Protein AF-A0A4Z0YID6-F1 (afdb_monomer_lite)

Sequence (157 aa):
MIGIVHYAQSSTNTKFQSSGTAFRNKTLDAVITIILFSPTYSLEMPQTIYRRPWPTWLVLALSLPLSVAWVTLLIVQGANSIATPIVGVIDILVILIFTILDPEVTITSRKVMPDGTVVIVKRPIVGFKRLESQLGLTGGYEVRIDGFRYEPAYIRI

Foldseek 3Di:
DDDDDDDDDDDDDDDDDDDDPPVPVVVVVVVVVVVVPPPPPVQAAFFKAFDQPDDPVVLVVPLVVLVVVLVVCCVPVNPPDPVNVVSVVVSVVSNVVSLLSDSVNWDWDWDQDPVRDIAIETARQEHEPVRMDTDDPPGHPDQDPVRYGHDYHPHYD

Radius of gyration: 32.72 Å; chains: 1; bounding box: 84×38×85 Å

Secondary structure (DSSP, 8-state):
--------------------SHHHHHHHHHHHHHHHT-------PPEEEE--SS-HHHHHHHHHHHHHHHHHHHHHH-TTSTHHHHHHHHHHHHHHHHHHH-TT-EEEEEEE-TTS-EEEEEEESEE-GGGEEEE-SS-S----TTSEEE---SEE-

Organism: NCBI:txid37992

pLDDT: mean 73.0, std 21.5, range [31.59, 96.38]

Structure (mmCIF, N/CA/C/O backbone):
data_AF-A0A4Z0YID6-F1
#
_entry.id   AF-A0A4Z0YID6-F1
#
loop_
_atom_site.group_PDB
_atom_site.id
_atom_site.type_symbol
_atom_site.label_atom_id
_atom_site.label_alt_id
_atom_site.label_comp_id
_atom_site.label_asym_id
_atom_site.label_entity_id
_atom_site.label_seq_id
_atom_site.pdbx_PDB_ins_code
_atom_site.Cartn_x
_atom_site.Cartn_y
_atom_site.Cartn_z
_atom_site.occupancy
_atom_site.B_iso_or_equiv
_atom_site.auth_seq_id
_atom_site.auth_comp_id
_atom_site.auth_asym_id
_atom_site.auth_atom_id
_atom_site.pdbx_PDB_model_num
ATOM 1 N N . MET A 1 1 ? 31.284 24.301 -57.650 1.00 31.59 1 MET A N 1
ATOM 2 C CA . MET A 1 1 ? 31.767 22.911 -57.748 1.00 31.59 1 MET A CA 1
ATOM 3 C C . MET A 1 1 ? 33.260 22.985 -58.047 1.00 31.59 1 MET A C 1
ATOM 5 O O . MET A 1 1 ? 33.588 23.444 -59.125 1.00 31.59 1 MET A O 1
ATOM 9 N N . ILE A 1 2 ? 34.095 22.619 -57.057 1.00 32.94 2 ILE A N 1
ATOM 10 C CA . ILE A 1 2 ? 35.540 22.283 -57.135 1.00 32.94 2 ILE A CA 1
ATOM 11 C C . ILE A 1 2 ? 36.449 23.455 -57.593 1.00 32.94 2 ILE A C 1
ATOM 13 O O . ILE A 1 2 ? 36.366 23.899 -58.724 1.00 32.94 2 ILE A O 1
ATOM 17 N N . GLY A 1 3 ? 37.321 24.072 -56.791 1.00 33.53 3 GLY A N 1
ATOM 18 C CA . GLY A 1 3 ? 38.155 23.557 -55.704 1.00 33.53 3 GLY A CA 1
ATOM 19 C C . GLY A 1 3 ? 39.627 23.657 -56.130 1.00 33.53 3 GLY A C 1
ATOM 20 O O . GLY A 1 3 ? 40.201 22.661 -56.550 1.00 33.53 3 GLY A O 1
ATOM 21 N N . ILE A 1 4 ? 40.210 24.861 -56.068 1.00 37.62 4 ILE A N 1
ATOM 22 C CA . ILE A 1 4 ? 41.652 25.110 -56.232 1.00 37.62 4 ILE A CA 1
ATOM 23 C C . ILE A 1 4 ? 42.178 25.544 -54.861 1.00 37.62 4 ILE A C 1
ATOM 25 O O . ILE A 1 4 ? 41.600 26.441 -54.256 1.00 37.62 4 ILE A O 1
ATOM 29 N N . VAL A 1 5 ? 43.238 24.903 -54.367 1.00 39.19 5 VAL A N 1
ATOM 30 C CA . VAL A 1 5 ? 44.537 25.520 -54.028 1.00 39.19 5 VAL A CA 1
ATOM 31 C C . VAL A 1 5 ? 45.410 24.492 -53.298 1.00 39.19 5 VAL A C 1
ATOM 33 O O . VAL A 1 5 ? 45.002 23.818 -52.357 1.00 39.19 5 VAL A O 1
ATOM 36 N N . HIS A 1 6 ? 46.627 24.400 -53.829 1.00 34.59 6 HIS A N 1
ATOM 37 C CA . HIS A 1 6 ? 47.819 23.698 -53.381 1.00 34.59 6 HIS A CA 1
ATOM 38 C C . HIS A 1 6 ? 48.179 23.862 -51.902 1.00 34.59 6 HIS A C 1
ATOM 40 O O . HIS A 1 6 ? 48.038 24.948 -51.361 1.00 34.59 6 HIS A O 1
ATOM 46 N N . TYR A 1 7 ? 48.896 22.868 -51.365 1.00 36.22 7 TYR A N 1
ATOM 47 C CA . TYR A 1 7 ? 50.233 23.130 -50.823 1.00 36.22 7 TYR A CA 1
ATOM 48 C C . TYR A 1 7 ? 51.211 22.032 -51.253 1.00 36.22 7 TYR A C 1
ATOM 50 O O . TYR A 1 7 ? 50.922 20.840 -51.171 1.00 36.22 7 TYR A O 1
ATOM 58 N N . ALA A 1 8 ? 52.359 22.479 -51.755 1.00 36.66 8 ALA A N 1
ATOM 59 C CA . ALA A 1 8 ? 53.534 21.692 -52.088 1.00 36.66 8 ALA A CA 1
ATOM 60 C C . ALA A 1 8 ? 54.626 21.947 -51.040 1.00 36.66 8 ALA A C 1
ATOM 62 O O . ALA A 1 8 ? 54.724 23.071 -50.558 1.00 36.66 8 ALA A O 1
ATOM 63 N N . GLN A 1 9 ? 55.436 20.922 -50.749 1.00 35.16 9 GLN A N 1
ATOM 64 C CA . GLN A 1 9 ? 56.839 20.914 -50.272 1.00 35.16 9 GLN A CA 1
ATOM 65 C C . GLN A 1 9 ? 57.071 19.582 -49.538 1.00 35.16 9 GLN A C 1
ATOM 67 O O . GLN A 1 9 ? 56.182 19.104 -48.852 1.00 35.16 9 GLN A O 1
ATOM 72 N N . SER A 1 10 ? 58.222 18.922 -49.535 1.00 32.41 10 SER A N 1
ATOM 73 C CA . SER A 1 10 ? 59.479 18.945 -50.288 1.00 32.41 10 SER A CA 1
ATOM 74 C C . SER A 1 10 ? 60.299 17.795 -49.683 1.00 32.41 10 SER A C 1
ATOM 76 O O . SER A 1 10 ? 60.275 17.650 -48.468 1.00 32.41 10 SER A O 1
ATOM 78 N N . SER A 1 11 ? 61.003 17.021 -50.521 1.00 35.81 11 SER A N 1
ATOM 79 C CA . SER A 1 11 ? 62.233 16.232 -50.259 1.00 35.81 11 SER A CA 1
ATOM 80 C C . SER A 1 11 ? 62.429 15.577 -48.871 1.00 35.81 11 SER A C 1
ATOM 82 O O . SER A 1 11 ? 62.526 16.269 -47.867 1.00 35.81 11 SER A O 1
ATOM 84 N N . THR A 1 12 ? 62.699 14.275 -48.760 1.00 35.81 12 THR A N 1
ATOM 85 C CA . THR A 1 12 ? 64.019 13.708 -49.100 1.00 35.81 12 THR A CA 1
ATOM 86 C C . THR A 1 12 ? 63.997 12.176 -49.218 1.00 35.81 12 THR A C 1
ATOM 88 O O . THR A 1 12 ? 63.204 11.476 -48.598 1.00 35.81 12 THR A O 1
ATOM 91 N N . ASN A 1 13 ? 64.926 11.679 -50.040 1.00 38.34 13 ASN A N 1
ATOM 92 C CA . ASN A 1 13 ? 65.343 10.287 -50.206 1.00 38.34 13 ASN A CA 1
ATOM 93 C C . ASN A 1 13 ? 65.423 9.475 -48.901 1.00 38.34 13 ASN A C 1
ATOM 95 O O . ASN A 1 13 ? 66.065 9.904 -47.951 1.00 38.34 13 ASN A O 1
ATOM 99 N N . THR A 1 14 ? 64.976 8.219 -48.943 1.00 33.16 14 THR A N 1
ATOM 100 C CA . THR A 1 14 ? 65.848 7.056 -48.679 1.00 33.16 14 THR A CA 1
ATOM 101 C C . THR A 1 14 ? 65.157 5.769 -49.131 1.00 33.16 14 THR A C 1
ATOM 103 O O . THR A 1 14 ? 64.093 5.393 -48.649 1.00 33.16 14 THR A O 1
ATOM 106 N N . LYS A 1 15 ? 65.791 5.066 -50.078 1.00 39.81 15 LYS A N 1
ATOM 107 C CA . LYS A 1 15 ? 65.561 3.637 -50.300 1.00 39.81 15 LYS A CA 1
ATOM 108 C C . LYS A 1 15 ? 65.913 2.903 -49.005 1.00 39.81 15 LYS A C 1
ATOM 110 O O . LYS A 1 15 ? 67.082 2.896 -48.647 1.00 39.81 15 LYS A O 1
ATOM 115 N N . PHE A 1 16 ? 64.957 2.222 -48.382 1.00 35.28 16 PHE A N 1
ATOM 116 C CA . PHE A 1 16 ? 65.244 0.963 -47.700 1.00 35.28 16 PHE A CA 1
ATOM 117 C C . PHE A 1 16 ? 64.073 0.002 -47.872 1.00 35.28 16 PHE A C 1
ATOM 119 O O . PHE A 1 16 ? 62.933 0.245 -47.489 1.00 35.28 16 PHE A O 1
ATOM 126 N N . GLN A 1 17 ? 64.407 -1.088 -48.539 1.00 41.06 17 GLN A N 1
ATOM 127 C CA . GLN A 1 17 ? 63.606 -2.263 -48.779 1.00 41.06 17 GLN A CA 1
ATOM 128 C C . GLN A 1 17 ? 63.563 -3.055 -47.463 1.00 41.06 17 GLN A C 1
ATOM 130 O O . GLN A 1 17 ? 64.588 -3.582 -47.044 1.00 41.06 17 GLN A O 1
ATOM 135 N N . SER A 1 18 ? 62.410 -3.170 -46.805 1.00 37.38 18 SER A N 1
ATOM 136 C CA . SER A 1 18 ? 62.124 -4.358 -45.993 1.00 37.38 18 SER A CA 1
ATOM 137 C C . SER A 1 18 ? 60.621 -4.634 -45.950 1.00 37.38 18 SER A C 1
ATOM 139 O O . SER A 1 18 ? 59.806 -3.981 -45.304 1.00 37.38 18 SER A O 1
ATOM 141 N N . SER A 1 19 ? 60.264 -5.636 -46.745 1.00 46.81 19 SER A N 1
ATOM 142 C CA . SER A 1 19 ? 59.071 -6.452 -46.598 1.00 46.81 19 SER A CA 1
ATOM 143 C C . SER A 1 19 ? 58.919 -6.885 -45.135 1.00 46.81 19 SER A C 1
ATOM 145 O O . SER A 1 19 ? 59.800 -7.569 -44.620 1.00 46.81 19 SER A O 1
ATOM 147 N N . GLY A 1 20 ? 57.824 -6.509 -44.465 1.00 41.38 20 GLY A N 1
ATOM 148 C CA . GLY A 1 20 ? 57.551 -7.041 -43.121 1.00 41.38 20 GLY A CA 1
ATOM 149 C C . GLY A 1 20 ? 56.520 -6.333 -42.240 1.00 41.38 20 GLY A C 1
ATOM 150 O O . GLY A 1 20 ? 56.237 -6.837 -41.160 1.00 41.38 20 GLY A O 1
ATOM 151 N N . THR A 1 21 ? 55.934 -5.200 -42.639 1.00 40.62 21 THR A N 1
ATOM 152 C CA . THR A 1 21 ? 55.079 -4.399 -41.726 1.00 40.62 21 THR A CA 1
ATOM 153 C C . THR A 1 21 ? 53.697 -4.023 -42.268 1.00 40.62 21 THR A C 1
ATOM 155 O O . THR A 1 21 ? 52.920 -3.382 -41.567 1.00 40.62 21 THR A O 1
ATOM 158 N N . ALA A 1 22 ? 53.315 -4.471 -43.467 1.00 41.91 22 ALA A N 1
ATOM 159 C CA . ALA A 1 22 ? 52.016 -4.118 -44.055 1.00 41.91 22 ALA A CA 1
ATOM 160 C C . ALA A 1 22 ? 50.817 -4.902 -43.476 1.00 41.91 22 ALA A C 1
ATOM 162 O O . ALA A 1 22 ? 49.676 -4.463 -43.609 1.00 41.91 22 ALA A O 1
ATOM 163 N N . PHE A 1 23 ? 51.048 -6.041 -42.812 1.00 40.66 23 PHE A N 1
ATOM 164 C CA . PHE A 1 23 ? 49.961 -6.873 -42.276 1.00 40.66 23 PHE A CA 1
ATOM 165 C C . PHE A 1 23 ? 49.551 -6.511 -40.842 1.00 40.66 23 PHE A C 1
ATOM 167 O O . PHE A 1 23 ? 48.498 -6.939 -40.385 1.00 40.66 23 PHE A O 1
ATOM 174 N N . ARG A 1 24 ? 50.366 -5.716 -40.133 1.00 41.38 24 ARG A N 1
ATOM 175 C CA . ARG A 1 24 ? 50.133 -5.359 -38.723 1.00 41.38 24 ARG A CA 1
ATOM 176 C C . ARG A 1 24 ? 49.384 -4.032 -38.547 1.00 41.38 24 ARG A C 1
ATOM 178 O O . ARG A 1 24 ? 48.724 -3.846 -37.532 1.00 41.38 24 ARG A O 1
ATOM 185 N N . ASN A 1 25 ? 49.430 -3.146 -39.547 1.00 41.03 25 ASN A N 1
ATOM 186 C CA . ASN A 1 25 ? 48.736 -1.853 -39.491 1.00 41.03 25 ASN A CA 1
ATOM 187 C C . ASN A 1 25 ? 47.258 -1.945 -39.887 1.00 41.03 25 ASN A C 1
ATOM 189 O O . ASN A 1 25 ? 46.431 -1.309 -39.249 1.00 41.03 25 ASN A O 1
ATOM 193 N N . LYS A 1 26 ? 46.883 -2.809 -40.844 1.00 46.66 26 LYS A N 1
ATOM 194 C CA . LYS A 1 26 ? 45.462 -2.998 -41.199 1.00 46.66 26 LYS A CA 1
ATOM 195 C C . LYS A 1 26 ? 44.633 -3.579 -40.053 1.00 46.66 26 LYS A C 1
ATOM 197 O O . LYS A 1 26 ? 43.460 -3.250 -39.919 1.00 46.66 26 LYS A O 1
ATOM 202 N N . THR A 1 27 ? 45.234 -4.430 -39.225 1.00 46.34 27 THR A N 1
ATOM 203 C CA . THR A 1 27 ? 44.586 -4.989 -38.034 1.00 46.34 27 THR A CA 1
ATOM 204 C C . THR A 1 27 ? 44.422 -3.940 -36.946 1.00 46.34 27 THR A C 1
ATOM 206 O O . THR A 1 27 ? 43.380 -3.914 -36.307 1.00 46.34 27 THR A O 1
ATOM 209 N N . LEU A 1 28 ? 45.401 -3.052 -36.753 1.00 47.50 28 LEU A N 1
ATOM 210 C CA . LEU A 1 28 ? 45.294 -1.966 -35.777 1.00 47.50 28 LEU A CA 1
ATOM 211 C C . LEU A 1 28 ? 44.283 -0.901 -36.209 1.00 47.50 28 LEU A C 1
ATOM 213 O O . LEU A 1 28 ? 43.469 -0.504 -35.384 1.00 47.50 28 LEU A O 1
ATOM 217 N N . ASP A 1 29 ? 44.243 -0.519 -37.486 1.00 43.53 29 ASP A N 1
ATOM 218 C CA . ASP A 1 29 ? 43.244 0.430 -37.996 1.00 43.53 29 ASP A CA 1
ATOM 219 C C . ASP A 1 29 ? 41.823 -0.153 -37.935 1.00 43.53 29 ASP A C 1
ATOM 221 O O . ASP A 1 29 ? 40.879 0.544 -37.564 1.00 43.53 29 ASP A O 1
ATOM 225 N N . ALA A 1 30 ? 41.657 -1.452 -38.212 1.00 49.94 30 ALA A N 1
ATOM 226 C CA . ALA A 1 30 ? 40.378 -2.139 -38.040 1.00 49.94 30 ALA A CA 1
ATOM 227 C C . ALA A 1 30 ? 39.973 -2.257 -36.560 1.00 49.94 30 ALA A C 1
ATOM 229 O O . ALA A 1 30 ? 38.815 -2.030 -36.229 1.00 49.94 30 ALA A O 1
ATOM 230 N N . VAL A 1 31 ? 40.911 -2.552 -35.655 1.00 47.97 31 VAL A N 1
ATOM 231 C CA . VAL A 1 31 ? 40.652 -2.629 -34.206 1.00 47.97 31 VAL A CA 1
ATOM 232 C C . VAL A 1 31 ? 40.320 -1.250 -33.628 1.00 47.97 31 VAL A C 1
ATOM 234 O O . VAL A 1 31 ? 39.374 -1.134 -32.855 1.00 47.97 31 VAL A O 1
ATOM 237 N N . ILE A 1 32 ? 41.017 -0.191 -34.046 1.00 50.16 32 ILE A N 1
ATOM 238 C CA . ILE A 1 32 ? 40.727 1.193 -33.638 1.00 50.16 32 ILE A CA 1
ATOM 239 C C . ILE A 1 32 ? 39.363 1.641 -34.185 1.00 50.16 32 ILE A C 1
ATOM 241 O O . ILE A 1 32 ? 38.588 2.263 -33.460 1.00 50.16 32 ILE A O 1
ATOM 245 N N . THR A 1 33 ? 39.012 1.250 -35.414 1.00 45.31 33 THR A N 1
ATOM 246 C CA . THR A 1 33 ? 37.689 1.535 -35.996 1.00 45.31 33 THR A CA 1
ATOM 247 C C . THR A 1 33 ? 36.568 0.769 -35.281 1.00 45.31 33 THR A C 1
ATOM 249 O O . THR A 1 33 ? 35.509 1.337 -35.037 1.00 45.31 33 THR A O 1
ATOM 252 N N . ILE A 1 34 ? 36.792 -0.484 -34.865 1.00 48.94 34 ILE A N 1
ATOM 253 C CA . ILE A 1 34 ? 35.809 -1.275 -34.098 1.00 48.94 34 ILE A CA 1
ATOM 254 C C . ILE A 1 34 ? 35.616 -0.710 -32.677 1.00 48.94 34 ILE A C 1
ATOM 256 O O . ILE A 1 34 ? 34.500 -0.719 -32.158 1.00 48.94 34 ILE A O 1
ATOM 260 N N . ILE A 1 35 ? 36.666 -0.163 -32.055 1.00 47.38 35 ILE A N 1
ATOM 261 C CA . ILE A 1 35 ? 36.569 0.460 -30.723 1.00 47.38 35 ILE A CA 1
ATOM 262 C C . ILE A 1 35 ? 35.855 1.824 -30.790 1.00 47.38 35 ILE A C 1
ATOM 264 O O . ILE A 1 35 ? 35.113 2.162 -29.871 1.00 47.38 35 ILE A O 1
ATOM 268 N N . LEU A 1 36 ? 36.003 2.582 -31.883 1.00 45.81 36 LEU A N 1
ATOM 269 C CA . LEU A 1 36 ? 35.343 3.887 -32.072 1.00 45.81 36 LEU A CA 1
ATOM 270 C C . LEU A 1 36 ? 33.885 3.796 -32.556 1.00 45.81 36 LEU A C 1
ATOM 272 O O . LEU A 1 36 ? 33.156 4.781 -32.469 1.00 45.81 36 LEU A O 1
ATOM 276 N N . PHE A 1 37 ? 33.451 2.627 -33.033 1.00 42.62 37 PHE A N 1
ATOM 277 C CA . PHE A 1 37 ? 32.079 2.347 -33.472 1.00 42.62 37 PHE A CA 1
ATOM 278 C C . PHE A 1 37 ? 31.412 1.253 -32.635 1.00 42.62 37 PHE A C 1
ATOM 280 O O . PHE A 1 37 ? 30.545 0.529 -33.118 1.00 42.62 37 PHE A O 1
ATOM 287 N N . SER A 1 38 ? 31.781 1.129 -31.361 1.00 38.88 38 SER A N 1
ATOM 288 C CA . SER A 1 38 ? 30.840 0.552 -30.409 1.00 38.88 38 SER A CA 1
ATOM 289 C C . SER A 1 38 ? 29.773 1.617 -30.179 1.00 38.88 38 SER A C 1
ATOM 291 O O . SER A 1 38 ? 30.069 2.583 -29.471 1.00 38.88 38 SER A O 1
ATOM 293 N N . PRO A 1 39 ? 28.553 1.522 -30.755 1.00 45.31 39 PRO A N 1
ATOM 294 C CA . PRO A 1 39 ? 27.457 2.257 -30.161 1.00 45.31 39 PRO A CA 1
ATOM 295 C C . PRO A 1 39 ? 27.483 1.842 -28.696 1.00 45.31 39 PRO A C 1
ATOM 297 O O . PRO A 1 39 ? 27.503 0.652 -28.368 1.00 45.31 39 PRO A O 1
ATOM 300 N N . THR A 1 40 ? 27.603 2.823 -27.815 1.00 44.88 40 THR A N 1
ATOM 301 C CA . THR A 1 40 ? 27.282 2.665 -26.411 1.00 44.88 40 THR A CA 1
ATOM 302 C C . THR A 1 40 ? 25.834 2.200 -26.401 1.00 44.88 40 THR A C 1
ATOM 304 O O . THR A 1 40 ? 24.909 3.004 -26.355 1.00 44.88 40 THR A O 1
ATOM 307 N N . TYR A 1 41 ? 25.617 0.888 -26.522 1.00 45.03 41 TYR A N 1
ATOM 308 C CA . TYR A 1 41 ? 24.376 0.254 -26.144 1.00 45.03 41 TYR A CA 1
ATOM 309 C C . TYR A 1 41 ? 24.314 0.508 -24.650 1.00 45.03 41 TYR A C 1
ATOM 311 O O . TYR A 1 41 ? 24.858 -0.241 -23.840 1.00 45.03 41 TYR A O 1
ATOM 319 N N . SER A 1 42 ? 23.752 1.656 -24.285 1.00 51.19 42 SER A N 1
ATOM 320 C CA . SER A 1 42 ? 23.272 1.903 -22.947 1.00 51.19 42 SER A CA 1
ATOM 321 C C . SER A 1 42 ? 22.457 0.669 -22.602 1.00 51.19 42 SER A C 1
ATOM 323 O O . SER A 1 42 ? 21.448 0.412 -23.261 1.00 51.19 42 SER A O 1
ATOM 325 N N . LEU A 1 43 ? 22.960 -0.145 -21.675 1.00 50.62 43 LEU A N 1
ATOM 326 C CA . LEU A 1 43 ? 22.261 -1.306 -21.144 1.00 50.62 43 LEU A CA 1
ATOM 327 C C . LEU A 1 43 ? 20.963 -0.786 -20.535 1.00 50.62 43 LEU A C 1
ATOM 329 O O . LEU A 1 43 ? 20.900 -0.327 -19.397 1.00 50.62 43 LEU A O 1
ATOM 333 N N . GLU A 1 44 ? 19.948 -0.746 -21.379 1.00 59.81 44 GLU A N 1
ATOM 334 C CA . GLU A 1 44 ? 18.669 -0.155 -21.091 1.00 59.81 44 GLU A CA 1
ATOM 335 C C . GLU A 1 44 ? 17.899 -1.153 -20.256 1.00 59.81 44 GLU A C 1
ATOM 337 O O . GLU A 1 44 ? 17.523 -2.240 -20.695 1.00 59.81 44 GLU A O 1
ATOM 342 N N . MET A 1 45 ? 17.711 -0.773 -19.002 1.00 65.56 45 MET A N 1
ATOM 343 C CA . MET A 1 45 ? 16.930 -1.542 -18.057 1.00 65.56 45 MET A CA 1
ATOM 344 C C . MET A 1 45 ? 15.498 -1.725 -18.597 1.00 65.56 45 MET A C 1
ATOM 346 O O . MET A 1 45 ? 14.842 -0.724 -18.928 1.00 65.56 45 MET A O 1
ATOM 350 N N . PRO A 1 46 ? 15.013 -2.979 -18.697 1.00 73.44 46 PRO A N 1
ATOM 351 C CA . PRO A 1 46 ? 13.669 -3.270 -19.174 1.00 73.44 46 PRO A CA 1
ATOM 352 C C . PRO A 1 46 ? 12.635 -2.621 -18.255 1.00 73.44 46 PRO A C 1
ATOM 354 O O . PRO A 1 46 ? 12.808 -2.561 -17.032 1.00 73.44 46 PRO A O 1
ATOM 357 N N . GLN A 1 47 ? 11.552 -2.118 -18.847 1.00 81.31 47 GLN A N 1
ATOM 358 C CA . GLN A 1 47 ? 10.494 -1.500 -18.062 1.00 81.31 47 GLN A CA 1
ATOM 359 C C . GLN A 1 47 ? 9.749 -2.550 -17.253 1.00 81.31 47 GLN A C 1
ATOM 361 O O . GLN A 1 47 ? 9.575 -3.690 -17.684 1.00 81.31 47 GLN A O 1
ATOM 366 N N . THR A 1 48 ? 9.323 -2.159 -16.058 1.00 83.56 48 THR A N 1
ATOM 367 C CA . THR A 1 48 ? 8.761 -3.089 -15.081 1.00 83.56 48 THR A CA 1
ATOM 368 C C . THR A 1 48 ? 7.549 -2.474 -14.390 1.00 83.56 48 THR A C 1
ATOM 370 O O . THR A 1 48 ? 7.655 -1.378 -13.849 1.00 83.56 48 THR A O 1
ATOM 373 N N . ILE A 1 49 ? 6.420 -3.187 -14.355 1.00 86.12 49 ILE A N 1
ATOM 374 C CA . ILE A 1 49 ? 5.264 -2.860 -13.501 1.00 86.12 49 ILE A CA 1
ATOM 375 C C . ILE A 1 49 ? 5.061 -3.966 -12.473 1.00 86.12 49 ILE A C 1
ATOM 377 O O . ILE A 1 49 ? 5.303 -5.142 -12.739 1.00 86.12 49 ILE A O 1
ATOM 381 N N . TYR A 1 50 ? 4.568 -3.573 -11.304 1.00 87.50 50 TYR A N 1
ATOM 382 C CA . TYR A 1 50 ? 4.184 -4.477 -10.232 1.00 87.50 50 TYR A CA 1
ATOM 383 C C . TYR A 1 50 ? 2.669 -4.509 -10.101 1.00 87.50 50 TYR A C 1
ATOM 385 O O . TYR A 1 50 ? 2.011 -3.470 -10.149 1.00 87.50 50 TYR A O 1
ATOM 393 N N . ARG A 1 51 ? 2.110 -5.706 -9.927 1.00 87.25 51 ARG A N 1
ATOM 394 C CA . ARG A 1 51 ? 0.703 -5.868 -9.553 1.00 87.25 51 ARG A CA 1
ATOM 395 C C . ARG A 1 51 ? 0.547 -5.851 -8.038 1.00 87.25 51 ARG A C 1
ATOM 397 O O . ARG A 1 51 ? 1.433 -6.289 -7.306 1.00 87.25 51 ARG A O 1
ATOM 404 N N . ARG A 1 52 ? -0.609 -5.370 -7.582 1.00 86.38 52 ARG A N 1
ATOM 405 C CA . ARG A 1 52 ? -0.975 -5.358 -6.166 1.00 86.38 52 ARG A CA 1
ATOM 406 C C . ARG A 1 52 ? -1.137 -6.806 -5.659 1.00 86.38 52 ARG A C 1
ATOM 408 O O . ARG A 1 52 ? -1.783 -7.600 -6.345 1.00 86.38 52 ARG A O 1
ATOM 415 N N . PRO A 1 53 ? -0.580 -7.172 -4.489 1.00 86.56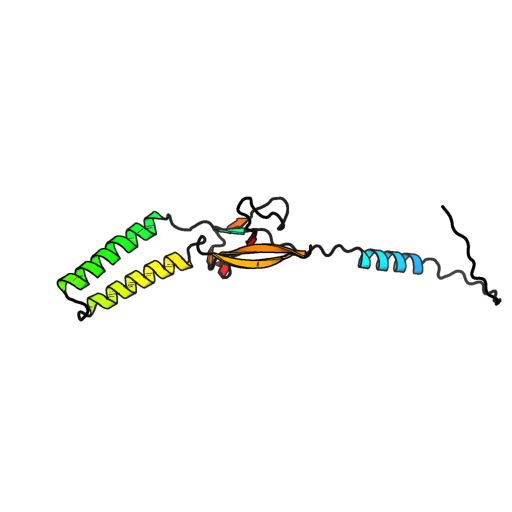 53 PRO A N 1
ATOM 416 C CA . PRO A 1 53 ? -0.731 -8.523 -3.931 1.00 86.56 53 PRO A CA 1
ATOM 417 C C . PRO A 1 53 ? -2.125 -8.806 -3.379 1.00 86.56 53 PRO A C 1
ATOM 419 O O . PRO A 1 53 ? -2.532 -9.961 -3.281 1.00 86.56 53 PRO A O 1
ATOM 422 N N . TRP A 1 54 ? -2.837 -7.755 -2.987 1.00 86.88 54 TRP A N 1
ATOM 423 C CA . TRP A 1 54 ? -4.180 -7.818 -2.432 1.00 86.88 54 TRP A CA 1
ATOM 424 C C . TRP A 1 54 ? -5.150 -7.039 -3.321 1.00 86.88 54 TRP A C 1
ATOM 426 O O . TRP A 1 54 ? -4.743 -6.176 -4.096 1.00 86.88 54 TRP A O 1
ATOM 436 N N . PRO A 1 55 ? -6.449 -7.308 -3.211 1.00 88.81 55 PRO A N 1
ATOM 437 C CA . PRO A 1 55 ? -7.460 -6.502 -3.870 1.00 88.81 55 PRO A CA 1
ATOM 438 C C . PRO A 1 55 ? -7.739 -5.201 -3.105 1.00 88.81 55 PRO A C 1
ATOM 440 O O . PRO A 1 55 ? -7.683 -5.166 -1.877 1.00 88.81 55 PRO A O 1
ATOM 443 N N . THR A 1 56 ? -8.105 -4.129 -3.811 1.00 85.56 56 THR A N 1
ATOM 444 C CA . THR A 1 56 ? -8.318 -2.786 -3.232 1.00 85.56 56 THR A CA 1
ATOM 445 C C . THR A 1 56 ? -9.348 -2.769 -2.098 1.00 85.56 56 THR A C 1
ATOM 447 O O . THR A 1 56 ? -9.175 -2.067 -1.105 1.00 85.56 56 THR A O 1
ATOM 450 N N . TRP A 1 57 ? -10.387 -3.600 -2.194 1.00 90.00 57 TRP A N 1
ATOM 451 C CA . TRP A 1 57 ? -11.433 -3.718 -1.176 1.00 90.00 57 TRP A CA 1
ATOM 452 C C . TRP A 1 57 ? -10.947 -4.307 0.154 1.00 90.00 57 TRP A C 1
ATOM 454 O O . TRP A 1 57 ? -11.584 -4.068 1.175 1.00 90.00 57 TRP A O 1
ATOM 464 N N . LEU A 1 58 ? -9.811 -5.014 0.183 1.00 90.25 58 LEU A N 1
ATOM 465 C CA . LEU A 1 58 ? -9.233 -5.533 1.427 1.00 90.25 58 LEU A CA 1
ATOM 466 C C . LEU A 1 58 ? -8.765 -4.403 2.350 1.00 90.25 58 LEU A C 1
ATOM 468 O O . LEU A 1 58 ? -8.974 -4.482 3.557 1.00 90.25 58 LEU A O 1
ATOM 472 N N . VAL A 1 59 ? -8.185 -3.338 1.784 1.00 89.12 59 VAL A N 1
ATOM 473 C CA . VAL A 1 59 ? -7.758 -2.167 2.565 1.00 89.12 59 VAL A CA 1
ATOM 474 C C . VAL A 1 59 ? -8.972 -1.532 3.232 1.00 89.12 59 VAL A C 1
ATOM 476 O O . VAL A 1 59 ? -8.949 -1.302 4.434 1.00 89.12 59 VAL A O 1
ATOM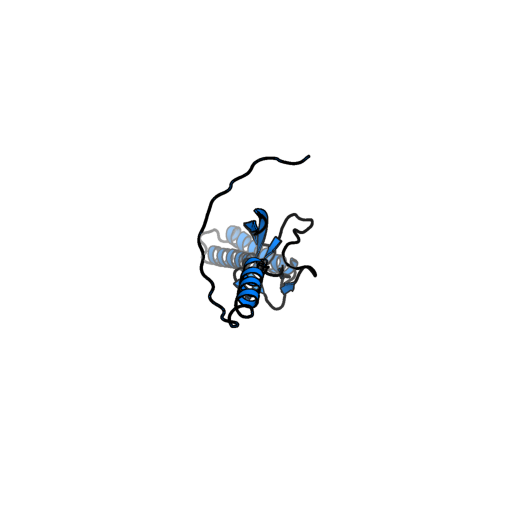 479 N N . LEU A 1 60 ? -10.057 -1.343 2.474 1.00 90.00 60 LEU A N 1
ATOM 480 C CA . LEU A 1 60 ? -11.305 -0.775 2.982 1.00 90.00 60 LEU A CA 1
ATOM 481 C C . LEU A 1 60 ? -11.953 -1.661 4.054 1.00 90.00 60 LEU A C 1
ATOM 483 O O . LEU A 1 60 ? -12.419 -1.156 5.069 1.00 90.00 60 LEU A O 1
ATOM 487 N N . ALA A 1 61 ? -11.970 -2.978 3.842 1.00 92.75 61 ALA A N 1
ATOM 488 C CA . ALA A 1 61 ? -12.548 -3.929 4.786 1.00 92.75 61 ALA A CA 1
ATOM 489 C C . ALA A 1 61 ? -11.818 -3.947 6.139 1.00 92.75 61 ALA A C 1
ATOM 491 O O . ALA A 1 61 ? -12.442 -4.257 7.150 1.00 92.75 61 ALA A O 1
ATOM 492 N N . LEU A 1 62 ? -10.524 -3.614 6.167 1.00 92.31 62 LEU A N 1
ATOM 493 C CA . LEU A 1 62 ? -9.737 -3.527 7.398 1.00 92.31 62 LEU A CA 1
ATOM 494 C C . LEU A 1 62 ? -9.763 -2.129 8.020 1.00 92.31 62 LEU A C 1
ATOM 496 O O . LEU A 1 62 ? -9.973 -2.017 9.225 1.00 92.31 62 LEU A O 1
ATOM 500 N N . SER A 1 63 ? -9.567 -1.074 7.225 1.00 91.19 63 SER A N 1
ATOM 501 C CA . SER A 1 63 ? -9.483 0.292 7.749 1.00 91.19 63 SER A CA 1
ATOM 502 C C . SER A 1 63 ? -10.837 0.810 8.219 1.00 91.19 63 SER A C 1
ATOM 504 O O . SER A 1 63 ? -10.927 1.394 9.288 1.00 91.19 63 SER A O 1
ATOM 506 N N . LEU A 1 64 ? -11.925 0.547 7.488 1.00 93.94 64 LEU A N 1
ATOM 507 C CA . LEU A 1 64 ? -13.223 1.144 7.801 1.00 93.94 64 LEU A CA 1
ATOM 508 C C . LEU A 1 64 ? -13.763 0.730 9.183 1.00 93.94 64 LEU A C 1
ATOM 510 O O . LEU A 1 64 ? -14.121 1.622 9.953 1.00 93.94 64 LEU A O 1
ATOM 514 N N . PRO A 1 65 ? -13.790 -0.563 9.569 1.00 95.31 65 PRO A N 1
ATOM 515 C CA . PRO A 1 65 ? -14.198 -0.948 10.920 1.00 95.31 65 PRO A CA 1
ATOM 516 C C . PRO A 1 65 ? -13.287 -0.364 12.003 1.00 95.31 65 PRO A C 1
ATOM 518 O O . PRO A 1 65 ? -13.763 -0.002 13.078 1.00 95.31 65 PRO A O 1
ATOM 521 N N . LEU A 1 66 ? -11.987 -0.257 11.719 1.00 94.06 66 LEU A N 1
ATOM 522 C CA . LEU A 1 66 ? -10.988 0.212 12.670 1.00 94.06 66 LEU A CA 1
ATOM 523 C C . LEU A 1 66 ? -11.101 1.725 12.906 1.00 94.06 66 LEU A C 1
ATOM 525 O O . LEU A 1 66 ? -11.154 2.160 14.056 1.00 94.06 66 LEU A O 1
ATOM 529 N N . SER A 1 67 ? -11.271 2.510 11.841 1.00 93.81 67 SER A N 1
ATOM 530 C CA . SER A 1 67 ? -11.562 3.941 11.924 1.00 93.81 67 SER A CA 1
ATOM 531 C C . SER A 1 67 ? -12.899 4.203 12.625 1.00 93.81 67 SER A C 1
ATOM 533 O O . SER A 1 67 ? -12.986 5.093 13.469 1.00 93.81 67 SER A O 1
ATOM 535 N N . VAL A 1 68 ? -13.944 3.408 12.351 1.00 96.38 68 VAL A N 1
ATOM 536 C CA . VAL A 1 68 ? -15.237 3.519 13.056 1.00 96.38 68 VAL A CA 1
ATOM 537 C C . VAL A 1 68 ? -15.078 3.218 14.547 1.00 96.38 68 VAL A C 1
ATOM 539 O O . VAL A 1 68 ? -15.606 3.958 15.380 1.00 96.38 68 VAL A O 1
ATOM 542 N N . ALA A 1 69 ? -14.326 2.176 14.907 1.00 94.44 69 ALA A N 1
ATOM 543 C CA . ALA A 1 69 ? -14.033 1.855 16.301 1.00 94.44 69 ALA A CA 1
ATOM 544 C C . ALA A 1 69 ? -13.259 2.988 16.989 1.00 94.44 69 ALA A C 1
ATOM 546 O O . ALA A 1 69 ? -13.591 3.365 18.113 1.00 94.44 69 ALA A O 1
ATOM 547 N N . TRP A 1 70 ? -12.280 3.580 16.302 1.00 94.44 70 TRP A N 1
ATOM 548 C CA . TRP A 1 70 ? -11.506 4.703 16.822 1.00 94.44 70 TRP A CA 1
ATOM 549 C C . TRP A 1 70 ? -12.372 5.941 17.082 1.00 94.44 70 TRP A C 1
ATOM 551 O O . TRP A 1 70 ? -12.331 6.505 18.177 1.00 94.44 70 TRP A O 1
ATOM 561 N N . VAL A 1 71 ? -13.221 6.319 16.122 1.00 95.56 71 VAL A N 1
ATOM 562 C CA . VAL A 1 71 ? -14.172 7.433 16.272 1.00 95.56 71 VAL A CA 1
ATOM 563 C C . VAL A 1 71 ? -15.167 7.156 17.400 1.00 95.56 71 VAL A C 1
ATOM 565 O O . VAL A 1 71 ? -15.453 8.039 18.206 1.00 95.56 71 VAL A O 1
ATOM 568 N N . THR A 1 72 ? -15.653 5.920 17.518 1.00 95.38 72 THR A N 1
ATOM 569 C CA . THR A 1 72 ? -16.565 5.529 18.602 1.00 95.38 72 THR A CA 1
ATOM 570 C C . THR A 1 72 ? -15.891 5.662 19.969 1.00 95.38 72 THR A C 1
ATOM 572 O O . THR A 1 72 ? -16.493 6.199 20.897 1.00 95.38 72 THR A O 1
ATOM 575 N N . LEU A 1 73 ? -14.629 5.242 20.102 1.00 94.00 73 LEU A N 1
ATOM 576 C CA . LEU A 1 73 ? -13.856 5.407 21.337 1.00 94.00 73 LEU A CA 1
ATOM 577 C C . LEU A 1 73 ? -13.632 6.880 21.686 1.00 94.00 73 LEU A C 1
ATOM 579 O O . LEU A 1 73 ? -13.795 7.256 22.847 1.00 94.00 73 LEU A O 1
ATOM 583 N N . LEU A 1 74 ? -13.335 7.720 20.691 1.00 93.56 74 LEU A N 1
ATOM 584 C CA . LEU A 1 74 ? -13.221 9.167 20.880 1.00 93.56 74 LEU A CA 1
ATOM 585 C C . LEU A 1 74 ? -14.513 9.776 21.431 1.00 93.56 74 LEU A C 1
ATOM 587 O O . LEU A 1 74 ? -14.448 10.604 22.335 1.00 93.56 74 LEU A O 1
ATOM 591 N N . ILE A 1 75 ? -15.673 9.358 20.921 1.00 95.25 75 ILE A N 1
ATOM 592 C CA . ILE A 1 75 ? -16.976 9.882 21.355 1.00 95.25 75 ILE A CA 1
ATOM 593 C C . ILE A 1 75 ? -17.352 9.364 22.749 1.00 95.25 75 ILE A C 1
ATOM 595 O O . ILE A 1 75 ? -17.807 10.137 23.587 1.00 95.25 75 ILE A O 1
ATOM 599 N N . VAL A 1 76 ? -17.178 8.064 23.004 1.00 95.69 76 VAL A N 1
ATOM 600 C CA . VAL A 1 76 ? -17.672 7.412 24.230 1.00 95.69 76 VAL A CA 1
ATOM 601 C C . VAL A 1 76 ? -16.727 7.612 25.415 1.00 95.69 76 VAL A C 1
ATOM 603 O O . VAL A 1 76 ? -17.186 7.819 26.534 1.00 95.69 76 VAL A O 1
ATOM 606 N N . GLN A 1 77 ? -15.414 7.523 25.193 1.00 91.31 77 GLN A N 1
ATOM 607 C CA . GLN A 1 77 ? -14.405 7.537 26.261 1.00 91.31 77 GLN A CA 1
ATOM 608 C C . GLN A 1 77 ? -13.509 8.782 26.234 1.00 91.31 77 GLN A C 1
ATOM 610 O O . GLN A 1 77 ? -12.762 9.025 27.184 1.00 91.31 77 GLN A O 1
ATOM 615 N N . GLY A 1 78 ? -13.569 9.577 25.165 1.00 85.75 78 GLY A N 1
ATOM 616 C CA . GLY A 1 78 ? -12.721 10.748 24.991 1.00 85.75 78 GLY A CA 1
ATOM 617 C C . GLY A 1 78 ? -11.283 10.414 24.581 1.00 85.75 78 GLY A C 1
ATOM 618 O O . GLY A 1 78 ? -10.850 9.260 24.516 1.00 85.75 78 GLY A O 1
ATOM 619 N N . ALA A 1 79 ? -10.509 11.467 24.318 1.00 86.06 79 ALA A N 1
ATOM 620 C CA . ALA A 1 79 ? -9.109 11.361 23.901 1.00 86.06 79 ALA A CA 1
ATOM 621 C C . ALA A 1 79 ? -8.154 10.909 25.024 1.00 86.06 79 ALA A C 1
ATOM 623 O O . ALA A 1 79 ? -7.051 10.454 24.741 1.00 86.06 79 ALA A O 1
ATOM 624 N N . ASN A 1 80 ? -8.579 11.017 26.288 1.00 88.69 80 ASN A N 1
ATOM 625 C CA . ASN A 1 80 ? -7.753 10.689 27.455 1.00 88.69 80 ASN A CA 1
ATOM 626 C C . ASN A 1 80 ? -7.785 9.198 27.826 1.00 88.69 80 ASN A C 1
ATOM 628 O O . ASN A 1 80 ? -6.992 8.759 28.658 1.00 88.69 80 ASN A O 1
ATOM 632 N N . SER A 1 81 ? -8.696 8.416 27.238 1.00 91.69 81 SER A N 1
ATOM 633 C CA . SER A 1 81 ? -8.679 6.963 27.401 1.00 91.69 81 SER A CA 1
ATOM 634 C C . SER A 1 81 ? -7.459 6.377 26.703 1.00 91.69 81 SER A C 1
ATOM 636 O O . SER A 1 81 ? -7.187 6.718 25.557 1.00 91.69 81 SER A O 1
ATOM 638 N N . ILE A 1 82 ? -6.760 5.452 27.365 1.00 92.88 82 ILE A N 1
ATOM 639 C CA . ILE A 1 82 ? -5.582 4.757 26.819 1.00 92.88 82 ILE A CA 1
ATOM 640 C C . ILE A 1 82 ? -5.940 3.969 25.546 1.00 92.88 82 ILE A C 1
ATOM 642 O O . ILE A 1 82 ? -5.113 3.837 24.645 1.00 92.88 82 ILE A O 1
ATOM 646 N N . ALA A 1 83 ? -7.178 3.477 25.433 1.00 92.19 83 ALA A N 1
ATOM 647 C CA . ALA A 1 83 ? -7.624 2.710 24.270 1.00 92.19 83 ALA A CA 1
ATOM 648 C C . ALA A 1 83 ? -7.670 3.558 22.987 1.00 92.19 83 ALA A C 1
ATOM 650 O O . ALA A 1 83 ? -7.348 3.068 21.906 1.00 92.19 83 ALA A O 1
ATOM 651 N N . THR A 1 84 ? -8.026 4.837 23.102 1.00 92.31 84 THR A N 1
ATOM 652 C CA . THR A 1 84 ? -8.199 5.748 21.968 1.00 92.31 84 THR A CA 1
ATOM 653 C C . THR A 1 84 ? -6.920 5.952 21.141 1.00 92.31 84 THR A C 1
ATOM 655 O O . THR A 1 84 ? -6.966 5.711 19.932 1.00 92.31 84 THR A O 1
ATOM 658 N N . PRO A 1 85 ? -5.763 6.348 21.713 1.00 93.62 85 PRO A N 1
ATOM 659 C CA . PRO A 1 85 ? -4.527 6.469 20.947 1.00 93.62 85 PRO A CA 1
ATOM 660 C C . PRO A 1 85 ? -4.015 5.112 20.458 1.00 93.62 85 PRO A C 1
ATOM 662 O O . PRO A 1 85 ? -3.453 5.057 19.372 1.00 93.62 85 PRO A O 1
ATOM 665 N N . ILE A 1 86 ? -4.233 4.015 21.197 1.00 94.25 86 ILE A N 1
ATOM 666 C CA . ILE A 1 86 ? -3.813 2.677 20.751 1.00 94.25 86 ILE A CA 1
ATOM 667 C C . ILE A 1 86 ? -4.525 2.300 19.452 1.00 94.25 86 ILE A C 1
ATOM 669 O O . ILE A 1 86 ? -3.865 1.968 18.470 1.00 94.25 86 ILE A O 1
ATOM 673 N N . VAL A 1 87 ? -5.858 2.382 19.418 1.00 94.06 87 VAL A N 1
ATOM 674 C CA . VAL A 1 87 ? -6.628 2.030 18.216 1.00 94.06 87 VAL A CA 1
ATOM 675 C C . VAL A 1 87 ? -6.302 2.978 17.061 1.00 94.06 87 VAL A C 1
ATOM 677 O O . VAL A 1 87 ? -6.104 2.510 15.944 1.00 94.06 87 VAL A O 1
ATOM 680 N N . GLY A 1 88 ? -6.145 4.279 17.327 1.00 93.00 88 GLY A N 1
ATOM 681 C CA . GLY A 1 88 ? -5.752 5.251 16.303 1.00 93.00 88 GLY A CA 1
ATOM 682 C C . GLY A 1 88 ? -4.368 4.983 15.705 1.00 93.00 88 GLY A C 1
ATOM 683 O O . GLY A 1 88 ? -4.195 5.039 14.491 1.00 93.00 88 GLY A O 1
ATOM 684 N N . VAL A 1 89 ? -3.379 4.636 16.534 1.00 94.88 89 VAL A N 1
ATOM 685 C CA . VAL A 1 89 ? -2.036 4.273 16.055 1.00 94.88 89 VAL A CA 1
ATOM 686 C C . VAL A 1 89 ? -2.087 3.006 15.209 1.00 94.88 89 VAL A C 1
ATOM 688 O O . VAL A 1 89 ? -1.455 2.966 14.156 1.00 94.88 89 VAL A O 1
ATOM 691 N N . ILE A 1 90 ? -2.847 1.989 15.623 1.00 94.81 90 ILE A N 1
ATOM 692 C CA . ILE A 1 90 ? -3.010 0.764 14.830 1.00 94.81 90 ILE A CA 1
ATOM 693 C C . ILE A 1 90 ? -3.650 1.094 13.475 1.00 94.81 90 ILE A C 1
ATOM 695 O O . ILE A 1 90 ? -3.157 0.616 12.456 1.00 94.81 90 ILE A O 1
ATOM 699 N N . ASP A 1 91 ? -4.678 1.943 13.441 1.00 93.94 91 ASP A N 1
ATOM 700 C CA . ASP A 1 91 ? -5.344 2.352 12.197 1.00 93.94 91 ASP A CA 1
ATOM 701 C C . ASP A 1 91 ? -4.381 3.051 11.232 1.00 93.94 91 ASP A C 1
ATOM 703 O O . ASP A 1 91 ? -4.216 2.641 10.079 1.00 93.94 91 ASP A O 1
ATOM 707 N N . ILE A 1 92 ? -3.631 4.032 11.738 1.00 94.12 92 ILE A N 1
ATOM 708 C CA . ILE A 1 92 ? -2.613 4.743 10.961 1.00 94.12 92 ILE A CA 1
ATOM 709 C C . ILE A 1 92 ? -1.534 3.780 10.453 1.00 94.12 92 ILE A C 1
ATOM 711 O O . ILE A 1 92 ? -1.142 3.865 9.290 1.00 94.12 92 ILE A O 1
ATOM 715 N N . LEU A 1 93 ? -1.058 2.851 11.289 1.00 94.88 93 LEU A N 1
ATOM 716 C CA . LEU A 1 93 ? -0.040 1.876 10.891 1.00 94.88 93 LEU A CA 1
ATOM 717 C C . LEU A 1 93 ? -0.544 0.939 9.794 1.00 94.88 93 LEU A C 1
ATOM 719 O O . LEU A 1 93 ? 0.187 0.679 8.840 1.00 94.88 93 LEU A O 1
ATOM 723 N N . VAL A 1 94 ? -1.784 0.459 9.894 1.00 93.19 94 VAL A N 1
ATOM 724 C CA . VAL A 1 94 ? -2.399 -0.394 8.871 1.00 93.19 94 VAL A CA 1
ATOM 725 C C . VAL A 1 94 ? -2.466 0.351 7.538 1.00 93.19 94 VAL A C 1
ATOM 727 O O . VAL A 1 94 ? -1.986 -0.164 6.525 1.00 93.19 94 VAL A O 1
ATOM 730 N N . ILE A 1 95 ? -2.978 1.584 7.533 1.00 92.06 95 ILE A N 1
ATOM 731 C CA . ILE A 1 95 ? -3.059 2.417 6.324 1.00 92.06 95 ILE A CA 1
ATOM 732 C C . ILE A 1 95 ? -1.664 2.672 5.747 1.00 92.06 95 ILE A C 1
ATOM 734 O O . ILE A 1 95 ? -1.461 2.541 4.538 1.00 92.06 95 ILE A O 1
ATOM 738 N N . LEU A 1 96 ? -0.688 2.992 6.597 1.00 92.50 96 LEU A N 1
ATOM 739 C CA . LEU A 1 96 ? 0.682 3.272 6.181 1.00 92.50 96 LEU A CA 1
ATOM 740 C C . LEU A 1 96 ? 1.337 2.049 5.527 1.00 92.50 96 LEU A C 1
ATOM 742 O O . LEU A 1 96 ? 1.927 2.181 4.457 1.00 92.50 96 LEU A O 1
ATOM 746 N N . ILE A 1 97 ? 1.200 0.860 6.124 1.00 92.06 97 ILE A N 1
ATOM 747 C CA . ILE A 1 97 ? 1.735 -0.391 5.567 1.00 92.06 97 ILE A CA 1
ATOM 748 C C . ILE A 1 97 ? 1.127 -0.656 4.191 1.00 92.06 97 ILE A C 1
ATOM 750 O O . ILE A 1 97 ? 1.863 -0.893 3.233 1.00 92.06 97 ILE A O 1
ATOM 754 N N . PHE A 1 98 ? -0.200 -0.573 4.066 1.00 90.62 98 PHE A N 1
ATOM 755 C CA . PHE A 1 98 ? -0.861 -0.789 2.781 1.00 90.62 98 PHE A CA 1
ATOM 756 C C . PHE A 1 98 ? -0.449 0.243 1.735 1.00 90.62 98 PHE A C 1
ATOM 758 O O . PHE A 1 98 ? -0.255 -0.133 0.587 1.00 90.62 98 PHE A O 1
ATOM 765 N N . THR A 1 99 ? -0.258 1.503 2.126 1.00 89.50 99 THR A N 1
ATOM 766 C CA . THR A 1 99 ? 0.173 2.583 1.225 1.00 89.50 99 THR A CA 1
ATOM 767 C C . THR A 1 99 ? 1.604 2.373 0.732 1.00 89.50 99 THR A C 1
ATOM 769 O O . THR A 1 99 ? 1.871 2.513 -0.455 1.00 89.50 99 THR A O 1
ATOM 772 N N . ILE A 1 100 ? 2.536 2.007 1.617 1.00 89.75 100 ILE A N 1
ATOM 773 C CA . ILE A 1 100 ? 3.946 1.786 1.251 1.00 89.75 100 ILE A CA 1
ATOM 774 C C . ILE A 1 100 ? 4.100 0.577 0.327 1.00 89.75 100 ILE A C 1
ATOM 776 O O . ILE A 1 100 ? 4.934 0.583 -0.581 1.00 89.75 100 ILE A O 1
ATOM 780 N N . LEU A 1 101 ? 3.322 -0.474 0.581 1.00 89.69 101 LEU A N 1
ATOM 781 C CA . LEU A 1 101 ? 3.359 -1.696 -0.210 1.00 89.69 101 LEU A CA 1
ATOM 782 C C . LEU A 1 101 ? 2.534 -1.583 -1.507 1.00 89.69 101 LEU A C 1
ATOM 784 O O . LEU A 1 101 ? 2.596 -2.494 -2.336 1.00 89.69 101 LEU A O 1
ATOM 788 N N . ASP A 1 102 ? 1.740 -0.522 -1.678 1.00 87.69 102 ASP A N 1
ATOM 789 C CA . ASP A 1 102 ? 0.922 -0.314 -2.869 1.00 87.69 102 ASP A CA 1
ATOM 790 C C . ASP A 1 102 ? 1.817 0.067 -4.061 1.00 87.69 102 ASP A C 1
ATOM 792 O O . ASP A 1 102 ? 2.459 1.122 -4.043 1.00 87.69 1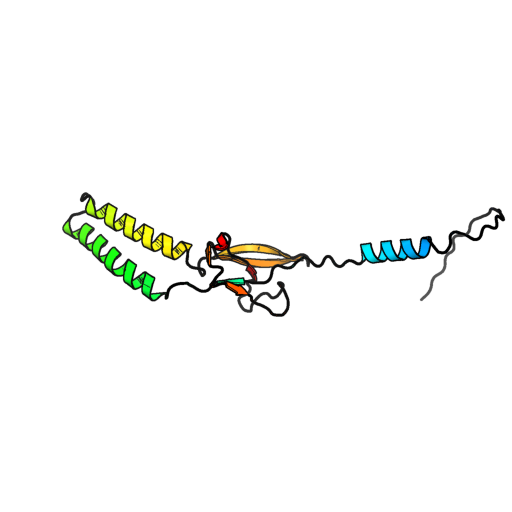02 ASP A O 1
ATOM 796 N N . PRO A 1 103 ? 1.867 -0.750 -5.129 1.00 84.44 103 PRO A N 1
ATOM 797 C CA . PRO A 1 103 ? 2.690 -0.447 -6.294 1.00 84.44 103 PRO A CA 1
ATOM 798 C C . PRO A 1 103 ? 2.221 0.793 -7.071 1.00 84.44 103 PRO A C 1
ATOM 800 O O . PRO A 1 103 ? 2.969 1.297 -7.910 1.00 84.44 103 PRO A O 1
ATOM 803 N N . GLU A 1 104 ? 1.007 1.288 -6.816 1.00 84.94 104 GLU A N 1
ATOM 804 C CA . GLU A 1 104 ? 0.499 2.538 -7.391 1.00 84.94 104 GLU A CA 1
ATOM 805 C C . GLU A 1 104 ? 1.121 3.778 -6.735 1.00 84.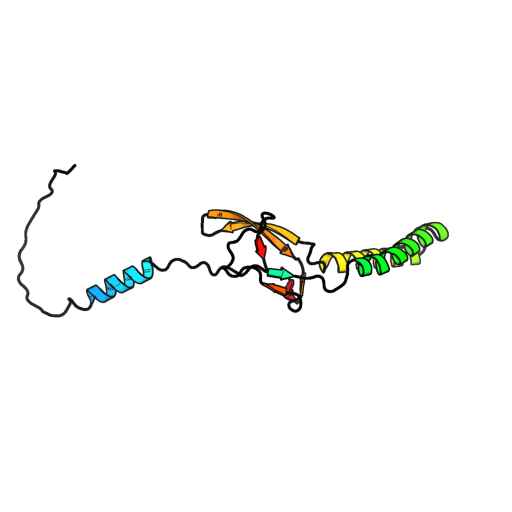94 104 GLU A C 1
ATOM 807 O O . GLU A 1 104 ? 1.192 4.841 -7.359 1.00 84.94 104 GLU A O 1
ATOM 812 N N . VAL A 1 105 ? 1.638 3.650 -5.509 1.00 85.62 105 VAL A N 1
ATOM 813 C CA . VAL A 1 105 ? 2.361 4.723 -4.825 1.00 85.62 105 VAL A CA 1
ATOM 814 C C . VAL A 1 105 ? 3.784 4.774 -5.373 1.00 85.62 105 VAL A C 1
ATOM 816 O O . VAL A 1 105 ? 4.707 4.086 -4.928 1.00 85.62 105 VAL A O 1
ATOM 819 N N . THR A 1 106 ? 3.952 5.603 -6.400 1.00 88.19 106 THR A N 1
ATOM 820 C CA . THR A 1 106 ? 5.223 5.772 -7.108 1.00 88.19 106 THR A CA 1
ATOM 821 C C . THR A 1 106 ? 5.868 7.118 -6.824 1.00 88.19 106 THR A C 1
ATOM 823 O O . THR A 1 106 ? 5.195 8.147 -6.815 1.00 88.19 106 THR A O 1
ATOM 826 N N . ILE A 1 107 ? 7.192 7.127 -6.706 1.00 87.75 107 ILE A N 1
ATOM 827 C CA . ILE A 1 107 ? 7.998 8.344 -6.741 1.00 87.75 107 ILE A CA 1
ATOM 828 C C . ILE A 1 107 ? 8.331 8.637 -8.203 1.00 87.75 107 ILE A C 1
ATOM 830 O O . ILE A 1 107 ? 8.848 7.779 -8.927 1.00 87.75 107 ILE A O 1
ATOM 834 N N . THR A 1 108 ? 8.017 9.854 -8.640 1.00 88.81 108 THR A N 1
ATOM 835 C CA . THR A 1 108 ? 8.350 10.337 -9.981 1.00 88.81 108 THR A CA 1
ATOM 836 C C . THR A 1 108 ? 9.662 11.105 -9.965 1.00 88.81 108 THR A C 1
ATOM 838 O O . THR A 1 108 ? 9.818 12.040 -9.179 1.00 88.81 108 THR A O 1
ATOM 841 N N . SER A 1 109 ? 10.577 10.780 -10.871 1.00 86.00 109 SER A N 1
ATOM 842 C CA . SER A 1 109 ? 11.821 11.524 -11.079 1.00 86.00 109 SER A CA 1
ATOM 843 C C . SER A 1 109 ? 12.020 11.846 -12.558 1.00 86.00 109 SER A C 1
ATOM 845 O O . SER A 1 109 ? 11.445 11.205 -13.436 1.00 86.00 109 SER A O 1
ATOM 847 N N . ARG A 1 110 ? 12.809 12.879 -12.856 1.00 87.06 110 ARG A N 1
ATOM 848 C CA . ARG A 1 110 ? 13.209 13.197 -14.232 1.00 87.06 110 ARG A CA 1
ATOM 849 C C . ARG A 1 110 ? 14.559 12.554 -14.506 1.00 87.06 110 ARG A C 1
ATOM 851 O O . ARG A 1 110 ? 15.480 12.716 -13.708 1.00 87.06 110 ARG A O 1
ATOM 858 N N . LYS A 1 111 ? 14.676 11.851 -15.628 1.00 81.69 111 LYS A N 1
ATOM 859 C CA . LYS A 1 111 ? 15.916 11.208 -16.062 1.00 81.69 111 LYS A CA 1
ATOM 860 C C . LYS A 1 111 ? 16.229 11.637 -17.487 1.00 81.69 111 LYS A C 1
ATOM 862 O O . LYS A 1 111 ? 15.365 11.561 -18.357 1.00 81.69 111 LYS A O 1
ATOM 867 N N . VAL A 1 112 ? 17.456 12.105 -17.694 1.00 80.69 112 VAL A N 1
ATOM 868 C CA . VAL A 1 112 ? 17.983 12.389 -19.031 1.00 80.69 112 VAL A CA 1
ATOM 869 C C . VAL A 1 112 ? 18.492 11.074 -19.602 1.00 80.69 112 VAL A C 1
ATOM 871 O O . VAL A 1 112 ? 19.296 10.388 -18.967 1.00 80.69 112 VAL A O 1
ATOM 874 N N . MET A 1 113 ? 17.964 10.698 -20.753 1.00 74.19 113 MET A N 1
ATOM 875 C CA . MET A 1 113 ? 18.362 9.510 -21.485 1.00 74.19 113 MET A CA 1
ATOM 876 C C . MET A 1 113 ? 19.656 9.766 -22.274 1.00 74.19 113 MET A C 1
ATOM 878 O O . MET A 1 113 ? 20.047 10.921 -22.466 1.00 74.19 113 MET A O 1
ATOM 882 N N . PRO A 1 114 ? 20.366 8.709 -22.704 1.00 72.25 114 PRO A N 1
ATOM 883 C CA . PRO A 1 114 ? 21.624 8.841 -23.446 1.00 72.25 114 PRO A CA 1
ATOM 884 C C . PRO A 1 114 ? 21.494 9.596 -24.777 1.00 72.25 114 PRO A C 1
ATOM 886 O O . PRO A 1 114 ? 22.467 10.169 -25.256 1.00 72.25 114 PRO A O 1
ATOM 889 N N . ASP A 1 115 ? 20.294 9.617 -25.353 1.00 73.31 115 ASP A N 1
ATOM 890 C CA . ASP A 1 115 ? 19.906 10.383 -26.543 1.00 73.31 115 ASP A CA 1
ATOM 891 C C . ASP A 1 115 ? 19.661 11.882 -26.253 1.00 73.31 115 ASP A C 1
ATOM 893 O O . ASP A 1 115 ? 19.353 12.649 -27.163 1.00 73.31 115 ASP A O 1
ATOM 897 N N . GLY A 1 116 ? 19.798 12.314 -24.995 1.00 73.38 116 GLY A N 1
ATOM 898 C CA . GLY A 1 116 ? 19.530 13.680 -24.543 1.00 73.38 116 GLY A CA 1
ATOM 899 C C . GLY A 1 116 ? 18.060 13.952 -24.211 1.00 73.38 116 GLY A C 1
ATOM 900 O O . GLY A 1 116 ? 17.734 15.050 -23.753 1.00 73.38 116 GLY A O 1
ATOM 901 N N . THR A 1 117 ? 17.168 12.974 -24.382 1.00 78.06 117 THR A N 1
ATOM 902 C CA . THR A 1 117 ? 15.735 13.136 -24.114 1.00 78.06 117 THR A CA 1
ATOM 903 C C . THR A 1 117 ? 15.460 13.116 -22.612 1.00 78.06 117 THR A C 1
ATOM 905 O O . THR A 1 117 ? 15.928 12.241 -21.884 1.00 78.06 117 THR A O 1
ATOM 908 N N . VAL A 1 118 ? 14.663 14.062 -22.109 1.00 80.44 118 VAL A N 1
ATOM 909 C CA . VAL A 1 118 ? 14.223 14.057 -20.704 1.00 80.44 118 VAL A CA 1
ATOM 910 C C . VAL A 1 118 ? 12.918 13.282 -20.589 1.00 80.44 118 VAL A C 1
ATOM 912 O O . VAL A 1 118 ? 11.895 13.711 -21.117 1.00 80.44 118 VAL A O 1
ATOM 915 N N . VAL A 1 119 ? 12.932 12.174 -19.850 1.00 81.25 119 VAL A N 1
ATOM 916 C CA . VAL A 1 119 ? 11.728 11.379 -19.578 1.00 81.25 119 VAL A CA 1
ATOM 917 C C . VAL A 1 119 ? 11.382 11.383 -18.096 1.00 81.25 119 VAL A C 1
ATOM 919 O O . VAL A 1 119 ? 12.254 11.477 -17.224 1.00 81.25 119 VAL A O 1
ATOM 922 N N . ILE A 1 120 ? 10.087 11.271 -17.804 1.00 85.50 120 ILE A N 1
ATOM 923 C CA . ILE A 1 120 ? 9.605 11.121 -16.434 1.00 85.50 120 ILE A CA 1
ATOM 924 C C . ILE A 1 120 ? 9.558 9.634 -16.106 1.00 85.50 120 ILE A C 1
ATOM 926 O O . ILE A 1 120 ? 8.877 8.843 -16.760 1.00 85.50 120 ILE A O 1
ATOM 930 N N . VAL A 1 121 ? 10.292 9.265 -15.071 1.00 86.06 121 VAL A N 1
ATOM 931 C CA . VAL A 1 121 ? 10.397 7.910 -14.559 1.00 86.06 121 VAL A CA 1
ATOM 932 C C . VAL A 1 121 ? 9.476 7.755 -13.358 1.00 86.06 121 VAL A C 1
ATOM 934 O O . VAL A 1 121 ? 9.501 8.584 -12.451 1.00 86.06 121 VAL A O 1
ATOM 937 N N . LYS A 1 122 ? 8.703 6.670 -13.326 1.00 87.56 122 LYS A N 1
ATOM 938 C CA . LYS A 1 122 ? 7.920 6.226 -12.170 1.00 87.56 122 LYS A CA 1
ATOM 939 C C . LYS A 1 122 ? 8.564 4.996 -11.546 1.00 87.56 122 LYS A C 1
ATOM 941 O O . LYS A 1 122 ? 8.791 4.001 -12.236 1.00 87.56 122 LYS A O 1
ATOM 946 N N . ARG A 1 123 ? 8.820 5.060 -10.238 1.00 87.75 123 ARG A N 1
ATOM 947 C CA . ARG A 1 123 ? 9.330 3.941 -9.438 1.00 87.75 123 ARG A CA 1
ATOM 948 C C . ARG A 1 123 ? 8.446 3.704 -8.214 1.00 87.75 123 ARG A C 1
ATOM 950 O O . ARG A 1 123 ? 8.311 4.620 -7.401 1.00 87.75 123 ARG A O 1
ATOM 957 N N . PRO A 1 124 ? 7.865 2.507 -8.052 1.00 89.31 124 PRO A N 1
ATOM 958 C CA . PRO A 1 124 ? 7.210 2.120 -6.805 1.00 89.31 124 PRO A CA 1
ATOM 959 C C . PRO A 1 124 ? 8.209 2.041 -5.647 1.00 89.31 124 PRO A C 1
ATOM 961 O O . PRO A 1 124 ? 9.393 1.763 -5.860 1.00 89.31 124 PRO A O 1
ATOM 964 N N . ILE A 1 125 ? 7.742 2.253 -4.416 1.00 89.75 125 ILE A N 1
ATOM 965 C CA . ILE A 1 125 ? 8.593 2.131 -3.220 1.00 89.75 125 ILE A CA 1
ATOM 966 C C . ILE A 1 125 ? 8.979 0.665 -3.007 1.00 89.75 125 ILE A C 1
ATOM 968 O O . ILE A 1 125 ? 10.166 0.335 -2.973 1.00 89.75 125 ILE A O 1
ATOM 972 N N . VAL A 1 126 ? 7.979 -0.214 -2.928 1.00 89.50 126 VAL A N 1
ATOM 973 C CA . VAL A 1 126 ? 8.158 -1.658 -2.768 1.00 89.50 126 VAL A CA 1
ATOM 974 C C . VAL A 1 126 ? 7.543 -2.386 -3.958 1.00 89.50 126 VAL A C 1
ATOM 976 O O . VAL A 1 126 ? 6.435 -2.081 -4.389 1.00 89.50 126 VAL A O 1
ATOM 979 N N . GLY A 1 127 ? 8.270 -3.358 -4.501 1.00 87.75 127 GLY A N 1
ATOM 980 C CA . GLY A 1 127 ? 7.806 -4.215 -5.584 1.00 87.75 127 GLY A CA 1
ATOM 981 C C . GLY A 1 127 ? 8.067 -5.677 -5.261 1.00 87.75 127 GLY A C 1
ATOM 982 O O . GLY A 1 127 ? 9.205 -6.067 -5.007 1.00 87.75 127 GLY A O 1
ATOM 983 N N . PHE A 1 128 ? 7.017 -6.495 -5.298 1.00 88.88 128 PHE A N 1
ATOM 984 C CA . PHE A 1 128 ? 7.137 -7.937 -5.097 1.00 88.88 128 PHE A CA 1
ATOM 985 C C . PHE A 1 128 ? 7.573 -8.612 -6.396 1.00 88.88 128 PHE A C 1
ATOM 987 O O . PHE A 1 128 ? 6.846 -8.565 -7.390 1.00 88.88 128 PHE A O 1
ATOM 994 N N . LYS A 1 129 ? 8.716 -9.300 -6.395 1.00 86.88 129 LYS A N 1
ATOM 995 C CA . LYS A 1 129 ? 9.288 -9.955 -7.583 1.00 86.88 129 LYS A CA 1
ATOM 996 C C . LYS A 1 129 ? 8.330 -10.973 -8.203 1.00 86.88 129 LYS A C 1
ATOM 998 O O . LYS A 1 129 ? 8.266 -11.110 -9.419 1.00 86.88 129 LYS A O 1
ATOM 1003 N N . ARG A 1 130 ? 7.540 -11.666 -7.377 1.00 87.81 130 ARG A N 1
ATOM 1004 C CA . ARG A 1 130 ? 6.522 -12.627 -7.842 1.00 87.81 130 ARG A CA 1
ATOM 1005 C C . ARG A 1 130 ? 5.388 -11.967 -8.641 1.00 87.81 130 ARG A C 1
ATOM 1007 O O . ARG A 1 130 ? 4.731 -12.641 -9.426 1.00 87.81 130 ARG A O 1
ATOM 1014 N N . LEU A 1 131 ? 5.146 -10.677 -8.423 1.00 88.25 131 LEU A N 1
ATOM 1015 C CA . LEU A 1 131 ? 4.089 -9.890 -9.068 1.00 88.25 131 LEU A CA 1
ATOM 1016 C C . LEU A 1 131 ? 4.658 -8.892 -10.081 1.00 88.25 131 LEU A C 1
ATOM 1018 O O . LEU A 1 131 ? 3.966 -7.964 -10.505 1.00 88.25 131 LEU A O 1
ATOM 1022 N N . GLU A 1 132 ? 5.923 -9.079 -10.442 1.00 87.75 132 GLU A N 1
ATOM 1023 C CA . GLU A 1 132 ? 6.631 -8.288 -11.426 1.00 87.75 132 GLU A CA 1
ATOM 1024 C C . GLU A 1 132 ? 6.227 -8.712 -12.839 1.00 87.75 132 GLU A C 1
ATOM 1026 O O . GLU A 1 132 ? 6.247 -9.894 -13.182 1.00 87.75 132 GLU A O 1
ATOM 1031 N N . SER A 1 133 ? 5.891 -7.738 -13.677 1.00 85.00 133 SER A N 1
ATOM 1032 C CA . SER A 1 133 ? 5.679 -7.928 -15.105 1.00 85.00 133 SER A CA 1
ATOM 1033 C C . SER A 1 133 ? 6.625 -7.020 -15.869 1.00 85.00 133 SER A C 1
ATOM 1035 O O . SER A 1 133 ? 6.626 -5.801 -15.678 1.00 85.00 133 SER A O 1
ATOM 1037 N N . GLN A 1 134 ? 7.399 -7.614 -16.772 1.00 82.38 134 GLN A N 1
ATOM 1038 C CA . GLN A 1 134 ? 8.189 -6.856 -17.733 1.00 82.38 134 GLN A CA 1
ATOM 1039 C C . GLN A 1 134 ? 7.268 -6.234 -18.783 1.00 82.38 134 GLN A C 1
ATOM 1041 O O . GLN A 1 134 ? 6.228 -6.801 -19.133 1.00 82.38 134 GLN A O 1
ATOM 1046 N N . LEU A 1 135 ? 7.635 -5.049 -19.258 1.00 73.50 135 LEU A N 1
ATOM 1047 C CA . LEU A 1 135 ? 6.892 -4.303 -20.264 1.00 73.50 135 LEU A CA 1
ATOM 1048 C C . LEU A 1 135 ? 7.813 -3.929 -21.417 1.00 73.50 135 LEU A C 1
ATOM 1050 O O . LEU A 1 135 ? 8.920 -3.437 -21.199 1.00 73.50 135 LEU A O 1
ATOM 1054 N N . GLY A 1 136 ? 7.290 -4.104 -22.630 1.00 62.91 136 GLY A N 1
ATOM 1055 C CA . GLY A 1 136 ? 7.981 -3.803 -23.880 1.00 62.91 136 GLY A CA 1
ATOM 1056 C C . GLY A 1 136 ? 8.701 -5.025 -24.450 1.00 62.91 136 GLY A C 1
ATOM 1057 O O . GLY A 1 136 ? 9.437 -5.712 -23.749 1.00 62.91 136 GLY A O 1
ATOM 1058 N N . LEU A 1 137 ? 8.480 -5.285 -25.740 1.00 56.09 137 LEU A N 1
ATOM 1059 C CA . LEU A 1 137 ? 9.242 -6.256 -26.540 1.00 56.09 137 LEU A CA 1
ATOM 1060 C C . LEU A 1 137 ? 10.548 -5.642 -27.081 1.00 56.09 137 LEU A C 1
ATOM 1062 O O . LEU A 1 137 ? 11.457 -6.367 -27.469 1.00 56.09 137 LEU A O 1
ATOM 1066 N N . THR A 1 138 ? 10.640 -4.310 -27.087 1.00 56.19 138 THR A N 1
ATOM 1067 C CA . THR A 1 138 ? 11.593 -3.521 -27.888 1.00 56.19 138 THR A CA 1
ATOM 1068 C C . THR A 1 138 ? 12.687 -2.823 -27.078 1.00 56.19 138 THR A C 1
ATOM 1070 O O . THR A 1 138 ? 13.521 -2.132 -27.649 1.00 56.19 138 THR A O 1
ATOM 1073 N N . GLY A 1 139 ? 12.745 -3.055 -25.763 1.00 52.53 139 GLY A N 1
ATOM 1074 C CA . GLY A 1 139 ? 13.808 -2.533 -24.905 1.00 52.53 139 GLY A CA 1
ATOM 1075 C C . GLY A 1 139 ? 13.597 -1.072 -24.502 1.00 52.53 139 GLY A C 1
ATOM 1076 O O . GLY A 1 139 ? 13.678 -0.170 -25.321 1.00 52.53 139 GLY A O 1
ATOM 1077 N N . GLY A 1 140 ? 13.338 -0.876 -23.207 1.00 57.06 140 GLY A N 1
ATOM 1078 C CA . GLY A 1 140 ? 13.635 0.302 -22.380 1.00 57.06 140 GLY A CA 1
ATOM 1079 C C . GLY A 1 140 ? 13.129 1.711 -22.765 1.00 57.06 140 GLY A C 1
ATOM 1080 O O . GLY A 1 140 ? 12.605 2.394 -21.882 1.00 57.06 140 GLY A O 1
ATOM 1081 N N . TYR A 1 141 ? 13.209 2.145 -24.023 1.00 56.03 141 TYR A N 1
ATOM 1082 C CA . TYR A 1 141 ? 13.012 3.534 -24.461 1.00 56.03 141 TYR A CA 1
ATOM 1083 C C . TYR A 1 141 ? 11.553 3.950 -24.688 1.00 56.03 141 TYR A C 1
ATOM 1085 O O . TYR A 1 141 ? 11.269 5.135 -24.855 1.00 56.03 141 TYR A O 1
ATOM 1093 N N . GLU A 1 142 ? 10.609 3.010 -24.680 1.00 62.38 142 GLU A N 1
ATOM 1094 C CA . GLU A 1 142 ? 9.206 3.316 -24.972 1.00 62.38 142 GLU A CA 1
ATOM 1095 C C . GLU A 1 142 ? 8.543 4.085 -23.826 1.00 62.38 142 GLU A C 1
ATOM 1097 O O . GLU A 1 142 ? 8.105 3.513 -22.827 1.00 62.38 142 GLU A O 1
ATOM 1102 N N . VAL A 1 143 ? 8.429 5.403 -23.962 1.00 61.78 143 VAL A N 1
ATOM 1103 C CA . VAL A 1 143 ? 7.520 6.179 -23.116 1.00 61.78 143 VAL A CA 1
ATOM 1104 C C . VAL A 1 143 ? 6.099 5.704 -23.416 1.00 61.78 143 VAL A C 1
ATOM 1106 O O . VAL A 1 143 ? 5.665 5.707 -24.569 1.00 61.78 143 VAL A O 1
ATOM 1109 N N . ARG A 1 144 ? 5.376 5.248 -22.386 1.00 69.75 144 ARG A N 1
ATOM 1110 C CA . ARG A 1 144 ? 3.997 4.777 -22.565 1.00 69.75 144 ARG A CA 1
ATOM 1111 C C . ARG A 1 144 ? 3.077 5.926 -22.970 1.00 69.75 144 ARG A C 1
ATOM 1113 O O . ARG A 1 144 ? 3.419 7.089 -22.798 1.00 69.75 144 ARG A O 1
ATOM 1120 N N . ILE A 1 145 ? 1.878 5.582 -23.441 1.00 65.12 145 ILE A N 1
ATOM 1121 C CA . ILE A 1 145 ? 0.807 6.535 -23.792 1.00 65.12 145 ILE A CA 1
ATOM 1122 C C . ILE A 1 145 ? 0.553 7.540 -22.649 1.00 65.12 145 ILE A C 1
ATOM 1124 O O . ILE A 1 145 ? 0.268 8.705 -22.902 1.00 65.12 145 ILE A O 1
ATOM 1128 N N . ASP A 1 146 ? 0.765 7.115 -21.400 1.00 69.56 146 ASP A N 1
ATOM 1129 C CA . ASP A 1 146 ? 0.620 7.947 -20.201 1.00 69.56 146 ASP A CA 1
ATOM 1130 C C . ASP A 1 146 ? 1.776 8.948 -19.979 1.00 69.56 146 ASP A C 1
ATOM 1132 O O . ASP A 1 146 ? 1.761 9.698 -19.006 1.00 69.56 146 ASP A O 1
ATOM 1136 N N . GLY A 1 147 ? 2.809 8.954 -20.827 1.00 73.25 147 GLY A N 1
ATOM 1137 C CA . GLY A 1 147 ? 3.964 9.856 -20.737 1.00 73.25 147 GLY A CA 1
ATOM 1138 C C . GLY A 1 147 ? 5.052 9.431 -19.741 1.00 73.25 147 GLY A C 1
ATOM 1139 O O . GLY A 1 147 ? 5.991 10.191 -19.501 1.00 73.25 147 GLY A O 1
ATOM 1140 N N . PHE A 1 148 ? 4.955 8.230 -19.158 1.00 81.00 148 PHE A N 1
ATOM 1141 C CA . PHE A 1 148 ? 5.883 7.743 -18.129 1.00 81.00 148 PHE A CA 1
ATOM 1142 C C . PHE A 1 148 ? 6.696 6.524 -18.578 1.00 81.00 148 PHE A C 1
ATOM 1144 O O . PHE A 1 148 ? 6.195 5.643 -19.282 1.00 81.00 148 PHE A O 1
ATOM 1151 N N . ARG A 1 149 ? 7.939 6.446 -18.088 1.00 81.38 149 ARG A N 1
ATOM 1152 C CA . ARG A 1 149 ? 8.779 5.240 -18.103 1.00 81.38 149 ARG A CA 1
ATOM 1153 C C . ARG A 1 149 ? 8.692 4.549 -16.746 1.00 81.38 149 ARG A C 1
ATOM 1155 O O . ARG A 1 149 ? 8.929 5.178 -15.717 1.00 81.38 149 ARG A O 1
ATOM 1162 N N . TYR A 1 150 ? 8.384 3.257 -16.739 1.00 84.69 150 TYR A N 1
ATOM 1163 C CA . TYR A 1 150 ? 8.288 2.480 -15.504 1.00 84.69 150 TYR A CA 1
ATOM 1164 C C . TYR A 1 150 ? 9.607 1.782 -15.210 1.00 84.69 150 TYR A C 1
ATOM 1166 O O . T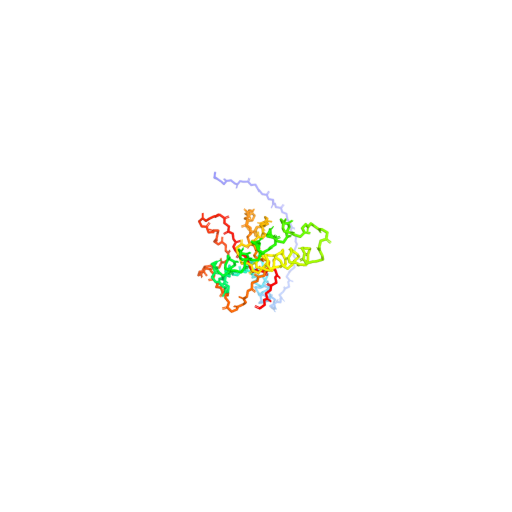YR A 1 150 ? 10.092 0.991 -16.019 1.00 84.69 150 TYR A O 1
ATOM 1174 N N . GLU A 1 151 ? 10.184 2.071 -14.051 1.00 84.94 151 GLU A N 1
ATOM 1175 C CA . GLU A 1 151 ? 11.420 1.448 -13.597 1.00 84.94 151 GLU A CA 1
ATOM 1176 C C . GLU A 1 151 ? 11.157 0.529 -12.382 1.00 84.94 151 GLU A C 1
ATOM 1178 O O . GLU A 1 151 ? 10.173 0.710 -11.659 1.00 84.94 151 GLU A O 1
ATOM 1183 N N . PRO A 1 152 ? 12.031 -0.469 -12.150 1.00 86.44 152 PRO A N 1
ATOM 1184 C CA . PRO A 1 152 ? 12.055 -1.296 -10.950 1.00 86.44 152 PRO A CA 1
ATOM 1185 C C . PRO A 1 152 ? 11.831 -0.526 -9.646 1.00 86.44 152 PRO A C 1
ATOM 1187 O O . PRO A 1 152 ? 12.353 0.579 -9.469 1.00 86.44 152 PRO A O 1
ATOM 1190 N N . ALA A 1 153 ? 11.112 -1.160 -8.716 1.00 88.31 153 ALA A N 1
ATOM 1191 C CA . ALA A 1 153 ? 10.877 -0.609 -7.388 1.00 88.31 153 ALA A CA 1
ATOM 1192 C C . ALA A 1 153 ? 12.189 -0.375 -6.622 1.00 88.31 153 ALA A C 1
ATOM 1194 O O . ALA A 1 153 ? 13.179 -1.075 -6.852 1.00 88.31 153 ALA A O 1
ATOM 1195 N N . TYR A 1 154 ? 12.188 0.591 -5.698 1.00 88.25 154 TYR A N 1
ATOM 1196 C CA . TYR A 1 154 ? 13.357 0.884 -4.857 1.00 88.25 154 TYR A CA 1
ATOM 1197 C C . TYR A 1 154 ? 13.741 -0.306 -3.980 1.00 88.25 154 TYR A C 1
ATOM 1199 O O . TYR A 1 154 ? 14.919 -0.640 -3.872 1.00 88.25 154 TYR A O 1
ATOM 1207 N N . ILE A 1 155 ? 12.742 -0.955 -3.388 1.00 87.75 155 ILE A N 1
ATOM 1208 C CA . ILE A 1 155 ? 12.902 -2.169 -2.599 1.00 87.75 155 ILE A CA 1
ATOM 1209 C C . ILE A 1 155 ? 12.206 -3.300 -3.351 1.00 87.75 155 ILE A C 1
ATOM 1211 O O . ILE A 1 155 ? 10.999 -3.258 -3.592 1.00 87.75 155 ILE A O 1
ATOM 1215 N N . ARG A 1 156 ? 12.978 -4.318 -3.731 1.00 88.06 156 ARG A N 1
ATOM 1216 C CA . ARG A 1 156 ? 12.477 -5.527 -4.390 1.00 88.06 156 ARG A CA 1
ATOM 1217 C C . ARG A 1 156 ? 12.487 -6.686 -3.404 1.00 88.06 156 ARG A C 1
ATOM 1219 O O . ARG A 1 156 ? 13.557 -7.024 -2.900 1.00 88.06 156 ARG A O 1
ATOM 1226 N N . ILE A 1 157 ? 11.316 -7.269 -3.158 1.00 86.19 157 ILE A N 1
ATOM 1227 C CA . ILE A 1 157 ? 11.105 -8.372 -2.203 1.00 86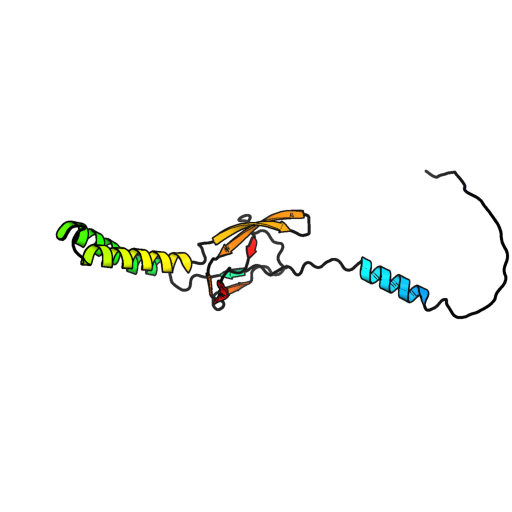.19 157 ILE A CA 1
ATOM 1228 C C . ILE A 1 157 ? 10.612 -9.615 -2.942 1.00 86.19 157 ILE A C 1
ATOM 1230 O O . ILE A 1 157 ? 9.760 -9.473 -3.852 1.00 86.19 157 ILE A O 1
#